Protein AF-A0A1A9BT74-F1 (afdb_monomer_lite)

Structure (mmCIF, N/CA/C/O backbone):
data_AF-A0A1A9BT74-F1
#
_entry.id   AF-A0A1A9BT74-F1
#
loop_
_atom_site.group_PDB
_atom_site.id
_atom_site.type_symbol
_atom_site.label_atom_id
_atom_site.label_alt_id
_atom_site.label_comp_id
_atom_site.label_asym_id
_atom_site.label_entity_id
_atom_site.label_seq_id
_atom_site.pdbx_PDB_ins_code
_atom_site.Cartn_x
_atom_site.Cartn_y
_atom_site.Cartn_z
_atom_site.occupancy
_atom_site.B_iso_or_equiv
_atom_site.auth_seq_id
_atom_site.auth_comp_id
_atom_site.auth_asym_id
_atom_site.auth_atom_id
_atom_site.pdbx_PDB_model_num
ATOM 1 N N . MET A 1 1 ? -48.897 45.888 17.107 1.00 48.41 1 MET A N 1
ATOM 2 C CA . MET A 1 1 ? -48.616 45.021 15.940 1.00 48.41 1 MET A CA 1
ATOM 3 C C . MET A 1 1 ? -47.109 44.981 15.714 1.00 48.41 1 MET A C 1
ATOM 5 O O . MET A 1 1 ? -46.531 45.977 15.301 1.00 48.41 1 MET A O 1
ATOM 9 N N . SER A 1 2 ? -46.482 43.868 16.101 1.00 49.19 2 SER A N 1
ATOM 10 C CA . SER A 1 2 ? -45.033 43.636 16.131 1.00 49.19 2 SER A CA 1
ATOM 11 C C . SER A 1 2 ? -44.426 43.439 14.742 1.00 49.19 2 SER A C 1
ATOM 13 O O . SER A 1 2 ? -44.947 42.649 13.959 1.00 49.19 2 SER A O 1
ATOM 15 N N . ARG A 1 3 ? -43.262 44.041 14.478 1.00 54.03 3 ARG A N 1
ATOM 16 C CA . ARG A 1 3 ? -42.304 43.527 13.486 1.00 54.03 3 ARG A CA 1
ATOM 17 C C . ARG A 1 3 ? -41.059 43.088 14.254 1.00 54.03 3 ARG A C 1
ATOM 19 O O . ARG A 1 3 ? -40.423 43.908 14.907 1.00 54.03 3 ARG A O 1
ATOM 26 N N . LYS A 1 4 ? -40.806 41.777 14.273 1.00 52.91 4 LYS A N 1
ATOM 27 C CA . LYS A 1 4 ? -39.646 41.156 14.929 1.00 52.91 4 LYS A CA 1
ATOM 28 C C . LYS A 1 4 ? -38.354 41.568 14.202 1.00 52.91 4 LYS A C 1
ATOM 30 O O . LYS A 1 4 ? -38.392 41.662 12.977 1.00 52.91 4 LYS A O 1
ATOM 35 N N . PRO A 1 5 ? -37.226 41.756 14.905 1.00 53.81 5 PRO A N 1
ATOM 36 C CA . PRO A 1 5 ? -35.928 41.860 14.256 1.00 53.81 5 PRO A CA 1
ATOM 37 C C . PRO A 1 5 ? -35.511 40.489 13.703 1.00 53.81 5 PRO A C 1
ATOM 39 O O . PRO A 1 5 ? -35.579 39.474 14.398 1.00 53.81 5 PRO A O 1
ATOM 42 N N . THR A 1 6 ? -35.125 40.480 12.431 1.00 55.34 6 THR A N 1
ATOM 43 C CA . THR A 1 6 ? -34.521 39.358 11.710 1.00 55.34 6 THR A CA 1
ATOM 44 C C . THR A 1 6 ? -33.197 38.991 12.369 1.00 55.34 6 THR A C 1
ATOM 46 O O . THR A 1 6 ? -32.269 39.794 12.378 1.00 55.34 6 THR A O 1
ATOM 49 N N . THR A 1 7 ? -33.092 37.788 12.926 1.00 58.53 7 THR A N 1
ATOM 50 C CA . THR A 1 7 ? -31.807 37.223 13.336 1.00 58.53 7 THR A CA 1
ATOM 51 C C . THR A 1 7 ? -31.018 36.885 12.072 1.00 58.53 7 THR A C 1
ATOM 53 O O . THR A 1 7 ? -31.356 35.936 11.365 1.00 58.53 7 THR A O 1
ATOM 56 N N . GLU A 1 8 ? -29.980 37.668 11.772 1.00 53.41 8 GLU A N 1
ATOM 57 C CA . GLU A 1 8 ? -28.900 37.248 10.880 1.00 53.41 8 GLU A CA 1
ATOM 58 C C . GLU A 1 8 ? -28.293 35.966 11.450 1.00 53.41 8 GLU A C 1
ATOM 60 O O . GLU A 1 8 ? -27.660 35.949 12.506 1.00 53.41 8 GLU A O 1
ATOM 65 N N . GLN A 1 9 ? -28.552 34.857 10.769 1.00 55.44 9 GLN A N 1
ATOM 66 C CA . GLN A 1 9 ? -27.955 33.578 11.092 1.00 55.44 9 GLN A CA 1
ATOM 67 C C . GLN A 1 9 ? -26.581 33.536 10.415 1.00 55.44 9 GLN A C 1
ATOM 69 O O . GLN A 1 9 ? -26.446 33.132 9.263 1.00 55.44 9 GLN A O 1
ATOM 74 N N . THR A 1 10 ? -25.558 34.013 11.125 1.00 48.34 10 THR A N 1
ATOM 75 C CA . THR A 1 10 ? -24.150 33.806 10.765 1.00 48.34 10 THR A CA 1
ATOM 76 C C . THR A 1 10 ? -23.905 32.300 10.643 1.00 48.34 10 THR A C 1
ATOM 78 O O . THR A 1 10 ? -24.198 31.579 11.603 1.00 48.34 10 THR A O 1
ATOM 81 N N . PRO A 1 11 ? -23.384 31.777 9.516 1.00 49.69 11 PRO A N 1
ATOM 82 C CA . PRO A 1 11 ? -23.082 30.359 9.419 1.00 49.69 11 PRO A CA 1
ATOM 83 C C . PRO A 1 11 ? -22.019 30.032 10.467 1.00 49.69 11 PRO A C 1
ATOM 85 O O . PRO A 1 11 ? -20.908 30.568 10.440 1.00 49.69 11 PRO A O 1
ATOM 88 N N . ALA A 1 12 ? -22.393 29.180 11.421 1.00 55.03 12 ALA A N 1
ATOM 89 C CA . ALA A 1 12 ? -21.491 28.650 12.423 1.00 55.03 12 ALA A CA 1
ATOM 90 C C . ALA A 1 12 ? -20.313 27.996 11.696 1.00 55.03 12 ALA A C 1
ATOM 92 O O . ALA A 1 12 ? -20.445 26.956 11.049 1.00 55.03 12 ALA A O 1
ATOM 93 N N . ARG A 1 13 ? -19.155 28.650 11.764 1.00 57.00 13 ARG A N 1
ATOM 94 C CA . ARG A 1 13 ? -17.886 28.100 11.306 1.00 57.00 13 ARG A CA 1
ATOM 95 C C . ARG A 1 13 ? -17.669 26.835 12.129 1.00 57.00 13 ARG A C 1
ATOM 97 O O . ARG A 1 13 ? -17.495 26.930 13.341 1.00 57.00 13 ARG A O 1
ATOM 104 N N . VAL A 1 14 ? -17.759 25.670 11.489 1.00 52.78 14 VAL A N 1
ATOM 105 C CA . VAL A 1 14 ? -17.538 24.370 12.128 1.00 52.78 14 VAL A CA 1
ATOM 106 C C . VAL A 1 14 ? -16.113 24.371 12.673 1.00 52.78 14 VAL A C 1
ATOM 108 O O . VAL A 1 14 ? -15.141 24.199 11.939 1.00 52.78 14 VAL A O 1
ATOM 111 N N . ALA A 1 15 ? -15.985 24.671 13.960 1.00 50.88 15 ALA A N 1
ATOM 112 C CA . ALA A 1 15 ? -14.739 24.566 14.681 1.00 50.88 15 ALA A CA 1
ATOM 113 C C . ALA A 1 15 ? -14.403 23.076 14.811 1.00 50.88 15 ALA A C 1
ATOM 115 O O . ALA A 1 15 ? -15.161 22.318 15.408 1.00 50.88 15 ALA A O 1
ATOM 116 N N . GLY A 1 16 ? -13.260 22.671 14.255 1.00 48.03 16 GLY A N 1
ATOM 117 C CA . GLY A 1 16 ? -12.562 21.464 14.695 1.00 48.03 16 GLY A CA 1
ATOM 118 C C . GLY A 1 16 ? -13.024 20.132 14.107 1.00 48.03 16 GLY A C 1
ATOM 119 O O . GLY A 1 16 ? -13.136 19.161 14.848 1.00 48.03 16 GLY A O 1
ATOM 120 N N . ALA A 1 17 ? -13.201 20.021 12.788 1.00 52.03 17 ALA A N 1
ATOM 121 C CA . ALA A 1 17 ? -13.021 18.707 12.173 1.00 52.03 17 ALA A CA 1
ATOM 122 C C . ALA A 1 17 ? -11.516 18.393 12.197 1.00 52.03 17 ALA A C 1
ATOM 124 O O . ALA A 1 17 ? -10.761 18.933 11.384 1.00 52.03 17 ALA A O 1
ATOM 125 N N . LEU A 1 18 ? -11.064 17.582 13.163 1.00 53.25 18 LEU A N 1
ATOM 126 C CA . LEU A 1 18 ? -9.736 16.975 13.076 1.00 53.25 18 LEU A CA 1
ATOM 127 C C . LEU A 1 18 ? -9.623 16.321 11.687 1.00 53.25 18 LEU A C 1
ATOM 129 O O . LEU A 1 18 ? -10.578 15.656 11.268 1.00 53.25 18 LEU A O 1
ATOM 133 N N . PRO A 1 19 ? -8.503 16.497 10.959 1.00 61.69 19 PRO A N 1
ATOM 134 C CA . PRO A 1 19 ? -8.284 15.720 9.750 1.00 61.69 19 PRO A CA 1
ATOM 135 C C . PRO A 1 19 ? -8.451 14.235 10.101 1.00 61.69 19 PRO A C 1
ATOM 137 O O . PRO A 1 19 ? -8.054 13.838 11.204 1.00 61.69 19 PRO A O 1
ATOM 140 N N . PRO A 1 20 ? -9.067 13.426 9.220 1.00 62.38 20 PRO A N 1
ATOM 141 C CA . PRO A 1 20 ? -9.260 12.009 9.493 1.00 62.38 20 PRO A CA 1
ATOM 142 C C . PRO A 1 20 ? -7.917 11.410 9.904 1.00 62.38 20 PRO A C 1
ATOM 144 O O . PRO A 1 20 ? -6.902 11.671 9.248 1.00 62.38 20 PRO A O 1
ATOM 147 N N . ALA A 1 21 ? -7.905 10.680 11.022 1.00 68.50 21 ALA A N 1
ATOM 148 C CA . ALA A 1 21 ? -6.704 10.020 11.502 1.00 68.50 21 ALA A CA 1
ATOM 149 C C . ALA A 1 21 ? -6.182 9.135 10.367 1.00 68.50 21 ALA A C 1
ATOM 151 O O . ALA A 1 21 ? -6.860 8.199 9.952 1.00 68.50 21 ALA A O 1
ATOM 152 N N . VAL A 1 22 ? -5.021 9.488 9.812 1.00 71.56 22 VAL A N 1
ATOM 153 C CA . VAL A 1 22 ? -4.400 8.702 8.747 1.00 71.56 22 VAL A CA 1
ATOM 154 C C . VAL A 1 22 ? -4.008 7.374 9.372 1.00 71.56 22 VAL A C 1
ATOM 156 O O . VAL A 1 22 ? -3.142 7.334 10.246 1.00 71.56 22 VAL A O 1
ATOM 159 N N . THR A 1 23 ? -4.679 6.303 8.963 1.00 82.44 23 THR A N 1
ATOM 160 C CA . THR A 1 23 ? -4.408 4.970 9.495 1.00 82.44 23 THR A CA 1
ATOM 161 C C . THR A 1 23 ? -3.150 4.384 8.851 1.00 82.44 23 THR A C 1
ATOM 163 O O . THR A 1 23 ? -2.708 4.801 7.772 1.00 82.44 23 THR A O 1
ATOM 166 N N . GLU A 1 24 ? -2.551 3.384 9.494 1.00 78.75 24 GLU A N 1
ATOM 167 C CA . GLU A 1 24 ? -1.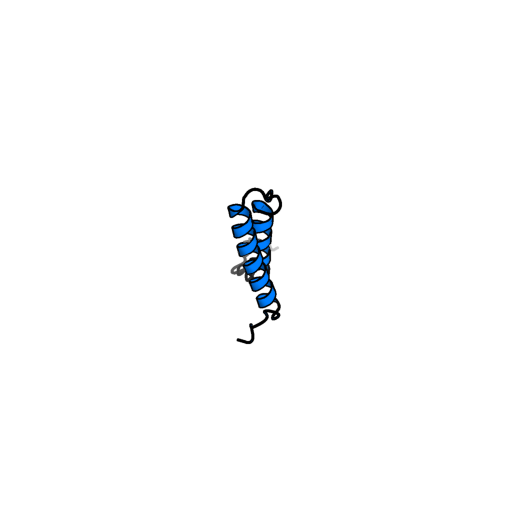449 2.620 8.895 1.00 78.75 24 GLU A CA 1
ATOM 168 C C . GLU A 1 24 ? -1.883 1.954 7.576 1.00 78.75 24 GLU A C 1
ATOM 170 O O . GLU A 1 24 ? -1.111 1.915 6.617 1.00 78.75 24 GLU A O 1
ATOM 175 N N . LEU A 1 25 ? -3.152 1.539 7.484 1.00 78.25 25 LEU A N 1
ATOM 176 C CA . LEU A 1 25 ? -3.763 1.012 6.265 1.00 78.25 25 LEU A CA 1
ATOM 177 C C . LEU A 1 25 ? -3.827 2.063 5.143 1.00 78.25 25 LEU A C 1
ATOM 179 O O . LEU A 1 25 ? -3.435 1.772 4.012 1.00 78.25 25 LEU A O 1
ATOM 183 N N . ASP A 1 26 ? -4.242 3.299 5.443 1.00 81.56 26 ASP A N 1
ATOM 184 C CA . ASP A 1 26 ? -4.236 4.398 4.463 1.00 81.56 26 ASP A CA 1
ATOM 185 C C . ASP A 1 26 ? -2.822 4.678 3.943 1.00 81.56 26 ASP A C 1
ATOM 187 O O . ASP A 1 26 ? -2.617 4.958 2.757 1.00 81.56 26 ASP A O 1
ATOM 191 N N . THR A 1 27 ? -1.829 4.584 4.830 1.00 82.81 27 THR A N 1
ATOM 192 C CA . THR A 1 27 ? -0.416 4.745 4.474 1.00 82.81 27 THR A CA 1
ATOM 193 C C . THR A 1 27 ? 0.044 3.612 3.559 1.00 82.81 27 THR A C 1
ATOM 195 O O . THR A 1 27 ? 0.607 3.884 2.495 1.00 82.81 27 THR A O 1
ATOM 198 N N . ALA A 1 28 ? -0.259 2.359 3.905 1.00 78.94 28 ALA A N 1
ATOM 199 C CA . ALA A 1 28 ? 0.073 1.192 3.091 1.00 78.94 28 ALA A CA 1
ATOM 200 C C . ALA A 1 28 ? -0.547 1.277 1.682 1.00 78.94 28 ALA A C 1
ATOM 202 O O . ALA A 1 28 ? 0.151 1.070 0.685 1.00 78.94 28 ALA A O 1
ATOM 203 N N . ILE A 1 29 ? -1.819 1.685 1.574 1.00 83.19 29 ILE A N 1
ATOM 204 C CA . ILE A 1 29 ? -2.510 1.877 0.287 1.00 83.19 29 ILE A CA 1
ATOM 205 C C . ILE A 1 29 ? -1.812 2.952 -0.561 1.00 83.19 29 ILE A C 1
ATOM 207 O O . ILE A 1 29 ? -1.584 2.744 -1.756 1.00 83.19 29 ILE A O 1
ATOM 211 N N . ARG A 1 30 ? -1.417 4.088 0.030 1.00 84.12 30 ARG A N 1
ATOM 212 C CA . ARG A 1 30 ? -0.705 5.159 -0.697 1.00 84.12 30 ARG A CA 1
ATOM 213 C C . ARG A 1 30 ? 0.661 4.706 -1.208 1.00 84.12 30 ARG A C 1
ATOM 215 O O . ARG A 1 30 ? 1.032 5.056 -2.333 1.00 84.12 30 ARG A O 1
ATOM 222 N N . VAL A 1 31 ? 1.403 3.932 -0.411 1.00 82.56 31 VAL A N 1
ATOM 223 C CA . VAL A 1 31 ? 2.689 3.355 -0.836 1.00 82.56 31 VAL A CA 1
ATOM 224 C C . VAL A 1 31 ? 2.465 2.390 -2.001 1.00 82.56 31 VAL A C 1
ATOM 226 O O . VAL A 1 31 ? 3.116 2.548 -3.034 1.00 82.56 31 VAL A O 1
ATOM 229 N N . ALA A 1 32 ? 1.490 1.481 -1.904 1.00 78.38 32 ALA A N 1
ATOM 230 C CA . ALA A 1 32 ? 1.158 0.540 -2.976 1.00 78.38 32 ALA A CA 1
ATOM 231 C C . ALA A 1 32 ? 0.774 1.256 -4.286 1.00 78.38 32 ALA A C 1
ATOM 233 O O . ALA A 1 32 ? 1.301 0.935 -5.350 1.00 78.38 32 ALA A O 1
ATOM 234 N N . GLN A 1 33 ? -0.063 2.297 -4.219 1.00 84.00 33 GLN A N 1
ATOM 235 C CA . GLN A 1 33 ? -0.426 3.115 -5.384 1.00 84.00 33 GLN A CA 1
ATOM 236 C C . GLN A 1 33 ? 0.780 3.836 -6.003 1.00 84.00 33 GLN A C 1
ATOM 238 O O . GLN A 1 33 ? 0.865 3.991 -7.223 1.00 84.00 33 GLN A O 1
ATOM 243 N N . ARG A 1 34 ? 1.723 4.318 -5.185 1.00 83.44 34 ARG A N 1
ATOM 244 C CA . ARG A 1 34 ? 2.971 4.910 -5.687 1.00 83.44 34 ARG A CA 1
ATOM 245 C C . ARG A 1 34 ? 3.840 3.858 -6.374 1.00 83.44 34 ARG A C 1
ATOM 247 O O . ARG A 1 34 ? 4.360 4.143 -7.449 1.00 83.44 34 ARG A O 1
ATOM 254 N N . MET A 1 35 ? 3.956 2.665 -5.793 1.00 78.25 35 MET A N 1
ATOM 255 C CA . MET A 1 35 ? 4.724 1.567 -6.379 1.00 78.25 35 MET A CA 1
ATOM 256 C C . MET A 1 35 ? 4.130 1.108 -7.707 1.00 78.25 35 MET A C 1
ATOM 258 O O . MET A 1 35 ? 4.860 1.036 -8.68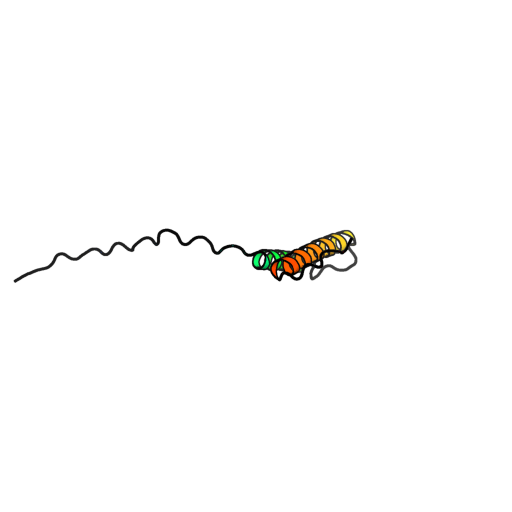5 1.00 78.25 35 MET A O 1
ATOM 262 N N . 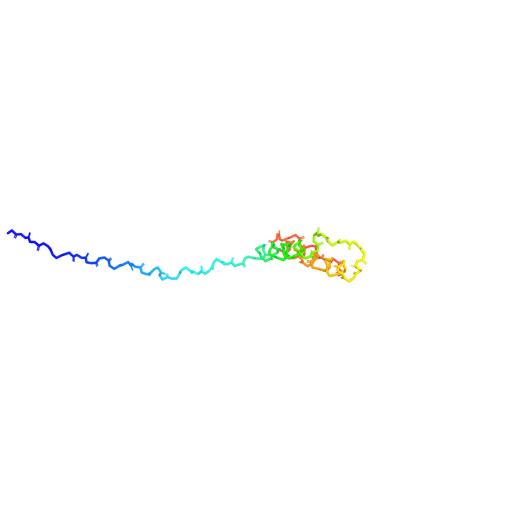LEU A 1 36 ? 2.814 0.911 -7.802 1.00 77.00 36 LEU A N 1
ATOM 263 C CA . LEU A 1 36 ? 2.161 0.542 -9.063 1.00 77.00 36 LEU A CA 1
ATOM 264 C C . LEU A 1 36 ? 2.350 1.602 -10.155 1.00 77.00 36 LEU A C 1
ATOM 266 O O . LEU A 1 36 ? 2.622 1.258 -11.299 1.00 77.00 36 LEU A O 1
ATOM 270 N N . ARG A 1 37 ? 2.275 2.893 -9.810 1.00 83.25 37 ARG A N 1
ATOM 271 C CA . ARG A 1 37 ? 2.484 3.976 -10.786 1.00 83.25 37 ARG A CA 1
ATOM 272 C C . ARG A 1 37 ? 3.912 4.071 -11.316 1.00 83.25 37 ARG A C 1
ATOM 274 O O . ARG A 1 37 ? 4.094 4.556 -12.424 1.00 83.25 37 ARG A O 1
ATOM 281 N N . HIS A 1 38 ? 4.917 3.707 -10.523 1.00 75.19 38 HIS A N 1
ATOM 282 C CA . HIS A 1 38 ? 6.323 3.815 -10.933 1.00 75.19 38 HIS A CA 1
ATOM 283 C C . HIS A 1 38 ? 6.897 2.501 -11.453 1.00 75.19 38 HIS A C 1
ATOM 285 O O . HIS A 1 38 ? 7.753 2.520 -12.329 1.00 75.19 38 HIS A O 1
ATOM 291 N N . TYR A 1 39 ? 6.415 1.380 -10.924 1.00 69.81 39 TYR A N 1
ATOM 292 C C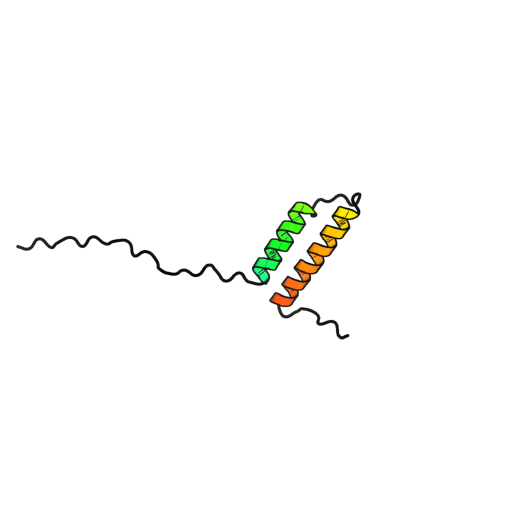A . TYR A 1 39 ? 6.990 0.061 -11.141 1.00 69.81 39 TYR A CA 1
ATOM 293 C C . TYR A 1 39 ? 6.009 -0.970 -11.704 1.00 69.81 39 TYR A C 1
ATOM 295 O O . TYR A 1 39 ? 6.442 -2.025 -12.149 1.00 69.81 39 TYR A O 1
ATOM 303 N N . GLY A 1 40 ? 4.702 -0.685 -11.735 1.00 68.94 40 GLY A N 1
ATOM 304 C CA . GLY A 1 40 ? 3.684 -1.637 -12.204 1.00 68.94 40 GLY A CA 1
ATOM 305 C C . GLY A 1 40 ? 3.773 -1.976 -13.695 1.00 68.94 40 GLY A C 1
ATOM 306 O O . GLY A 1 40 ? 3.195 -2.966 -14.129 1.00 68.94 40 GLY A O 1
ATOM 307 N N . THR A 1 41 ? 4.511 -1.178 -14.468 1.00 72.12 41 THR A N 1
ATOM 308 C CA . THR A 1 41 ? 4.769 -1.391 -15.899 1.00 72.12 41 THR A CA 1
ATOM 309 C C . THR A 1 41 ? 6.261 -1.498 -16.208 1.00 72.12 41 THR A C 1
ATOM 311 O O . THR A 1 41 ? 6.656 -1.311 -17.357 1.00 72.12 41 THR A O 1
ATOM 314 N N . VAL A 1 42 ? 7.112 -1.698 -15.194 1.00 62.19 42 VAL A N 1
ATOM 315 C CA . VAL A 1 42 ? 8.558 -1.765 -15.419 1.00 62.19 42 VAL A CA 1
ATOM 316 C C . VAL A 1 42 ? 8.880 -3.031 -16.188 1.00 62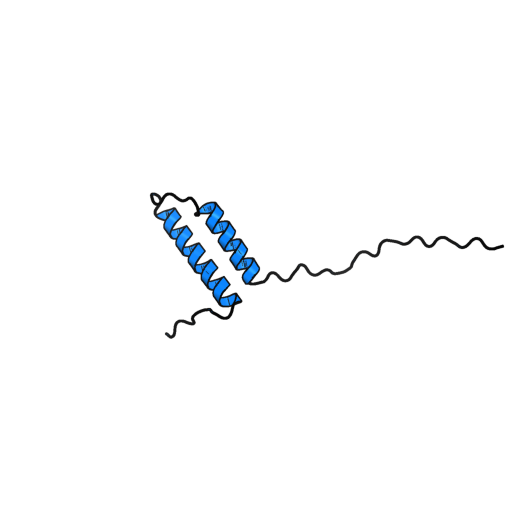.19 42 VAL A C 1
ATOM 318 O O . VAL A 1 42 ? 8.676 -4.142 -15.707 1.00 62.19 42 VAL A O 1
ATOM 321 N N . ASP A 1 43 ? 9.388 -2.827 -17.398 1.00 64.31 43 ASP A N 1
ATOM 322 C CA . ASP A 1 43 ? 10.055 -3.865 -18.159 1.00 64.31 43 ASP A CA 1
ATOM 323 C C . ASP A 1 43 ? 11.258 -4.372 -17.347 1.00 64.31 43 ASP A C 1
ATOM 325 O O . ASP A 1 43 ? 12.057 -3.584 -16.826 1.00 64.31 43 ASP A O 1
ATOM 329 N N . GLY A 1 44 ? 11.377 -5.694 -17.208 1.00 61.91 44 GLY A N 1
ATOM 330 C CA . GLY A 1 44 ? 12.373 -6.356 -16.354 1.00 61.91 44 GLY A CA 1
ATOM 331 C C . GLY A 1 44 ? 13.828 -6.126 -16.781 1.00 61.91 44 GLY A C 1
ATOM 332 O O . GLY A 1 44 ? 14.747 -6.602 -16.120 1.00 61.91 44 GLY A O 1
ATOM 333 N N . SER A 1 45 ? 14.046 -5.383 -17.867 1.00 70.62 45 SER A N 1
ATOM 334 C CA . SER A 1 45 ? 15.349 -4.984 -18.390 1.00 70.62 45 SER A CA 1
ATOM 335 C C . SER A 1 45 ? 16.102 -3.993 -17.490 1.00 70.62 45 SER A C 1
ATOM 337 O O . SER A 1 45 ? 17.326 -3.895 -17.588 1.00 70.62 45 SER A O 1
ATOM 339 N N . SER A 1 46 ? 15.417 -3.291 -16.575 1.00 74.50 46 SER A N 1
ATOM 340 C CA . SER A 1 46 ? 16.062 -2.402 -15.598 1.00 74.50 46 SER A CA 1
ATOM 341 C C . SER A 1 46 ? 16.161 -3.042 -14.213 1.00 74.50 46 SER A C 1
ATOM 343 O O . SER A 1 46 ? 15.259 -2.921 -13.380 1.00 74.50 46 SER A O 1
ATOM 345 N N . THR A 1 47 ? 17.312 -3.660 -13.930 1.00 78.94 47 THR A N 1
ATOM 346 C CA . THR A 1 47 ? 17.624 -4.258 -12.619 1.00 78.94 47 THR A CA 1
ATOM 347 C C . THR A 1 47 ? 17.447 -3.261 -11.475 1.00 78.94 47 THR A C 1
ATOM 349 O O . THR A 1 47 ? 16.915 -3.614 -10.430 1.00 78.94 47 THR A O 1
ATOM 352 N N 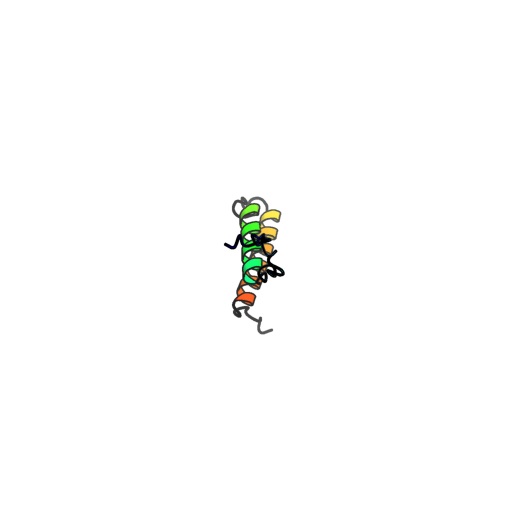. TYR A 1 48 ? 17.839 -1.996 -11.665 1.00 81.06 48 TYR A N 1
ATOM 353 C CA . TYR A 1 48 ? 17.666 -0.963 -10.641 1.00 81.06 48 TYR A CA 1
ATOM 354 C C . TYR A 1 48 ? 16.186 -0.700 -10.334 1.00 81.06 48 TYR A C 1
ATOM 356 O O . TYR A 1 48 ? 15.789 -0.702 -9.169 1.00 81.06 48 TYR A O 1
ATOM 364 N N . ALA A 1 49 ? 15.357 -0.520 -11.366 1.00 75.06 49 ALA A N 1
ATOM 365 C CA . ALA A 1 49 ? 13.929 -0.281 -11.181 1.00 75.06 49 ALA A CA 1
ATOM 366 C C . ALA A 1 49 ? 13.241 -1.483 -10.517 1.00 75.06 49 ALA A C 1
ATOM 368 O O . ALA A 1 49 ? 12.419 -1.294 -9.624 1.00 75.06 49 ALA A O 1
ATOM 369 N N . TYR A 1 50 ? 13.634 -2.705 -10.884 1.00 79.19 50 TYR A N 1
ATOM 370 C CA . TYR A 1 50 ? 13.137 -3.930 -10.261 1.00 79.19 50 TYR A CA 1
ATOM 371 C C . TYR A 1 50 ? 13.479 -4.010 -8.763 1.00 79.19 50 TYR A C 1
ATOM 373 O O . TYR A 1 50 ? 12.603 -4.282 -7.944 1.00 79.19 50 TYR A O 1
ATOM 381 N N . THR A 1 51 ? 14.722 -3.707 -8.372 1.00 83.81 51 THR A N 1
ATOM 382 C CA . THR A 1 51 ? 15.136 -3.743 -6.958 1.00 83.81 51 THR A CA 1
ATOM 383 C C . THR A 1 51 ? 14.389 -2.708 -6.117 1.00 83.81 51 THR A C 1
ATOM 385 O O . THR A 1 51 ? 13.952 -3.017 -5.007 1.00 83.81 51 THR A O 1
ATOM 388 N N . VAL A 1 52 ? 14.188 -1.491 -6.639 1.00 81.31 52 VAL A N 1
ATOM 389 C CA . VAL A 1 52 ? 13.433 -0.457 -5.913 1.00 81.31 52 VAL A CA 1
ATOM 390 C C . VAL A 1 52 ? 11.944 -0.810 -5.829 1.00 81.31 52 VAL A C 1
ATOM 392 O O . VAL A 1 52 ? 11.343 -0.632 -4.768 1.00 81.31 52 VAL A O 1
ATOM 395 N N . ALA A 1 53 ? 11.362 -1.365 -6.897 1.00 80.44 53 ALA A N 1
ATOM 396 C CA . ALA A 1 53 ? 9.994 -1.882 -6.891 1.00 80.44 53 ALA A CA 1
ATOM 397 C C . ALA A 1 53 ? 9.793 -2.940 -5.806 1.00 80.44 53 ALA A C 1
ATOM 399 O O . ALA A 1 53 ? 8.836 -2.875 -5.034 1.00 80.44 53 ALA A O 1
ATOM 400 N N . HIS A 1 54 ? 10.722 -3.896 -5.740 1.00 82.00 54 HIS A N 1
ATOM 401 C CA . HIS A 1 54 ? 10.677 -4.991 -4.787 1.00 82.00 54 HIS A CA 1
ATOM 402 C C . HIS A 1 54 ? 10.783 -4.482 -3.345 1.00 82.00 54 HIS A C 1
ATOM 404 O O . HIS A 1 54 ? 9.938 -4.816 -2.520 1.00 82.00 54 HIS A O 1
ATOM 410 N N . GLY A 1 55 ? 11.752 -3.607 -3.048 1.00 83.38 55 GLY A N 1
ATOM 411 C CA . GLY A 1 55 ? 11.903 -3.023 -1.711 1.00 83.38 55 GLY A CA 1
ATOM 412 C C . GLY A 1 55 ? 10.671 -2.227 -1.268 1.00 83.38 55 GLY A C 1
ATOM 413 O O . GLY A 1 55 ? 10.181 -2.404 -0.154 1.00 83.38 55 GLY A O 1
ATOM 414 N N . GLY A 1 56 ? 10.117 -1.397 -2.155 1.00 82.19 56 GLY A N 1
ATOM 415 C CA . GLY A 1 56 ? 8.913 -0.629 -1.845 1.00 82.19 56 GLY A CA 1
ATOM 416 C C . GLY A 1 56 ? 7.658 -1.491 -1.667 1.00 82.19 56 GLY A C 1
ATOM 417 O O . GLY A 1 56 ? 6.816 -1.165 -0.830 1.00 82.19 56 GLY A O 1
ATOM 418 N N . LEU A 1 57 ? 7.536 -2.602 -2.402 1.00 82.38 57 LEU A N 1
ATOM 419 C CA . LEU A 1 57 ? 6.454 -3.573 -2.218 1.00 82.38 57 LEU A CA 1
ATOM 420 C C . LEU A 1 57 ? 6.575 -4.309 -0.877 1.00 82.38 57 LEU A C 1
ATOM 422 O O . LEU A 1 57 ? 5.576 -4.447 -0.172 1.00 82.38 57 LEU A O 1
ATOM 426 N N . THR A 1 58 ? 7.783 -4.739 -0.507 1.00 84.25 58 THR A N 1
ATOM 427 C CA . THR A 1 58 ? 8.047 -5.409 0.774 1.00 84.25 58 THR A CA 1
ATOM 428 C C . THR A 1 58 ? 7.653 -4.526 1.958 1.00 84.25 58 THR A C 1
ATOM 430 O O . THR A 1 58 ? 6.928 -4.980 2.843 1.00 84.25 58 THR A O 1
ATOM 433 N N . GLU A 1 59 ? 8.037 -3.247 1.952 1.00 82.94 59 GLU A N 1
ATOM 434 C CA . GLU A 1 59 ? 7.660 -2.315 3.024 1.00 82.94 59 GLU A CA 1
ATOM 435 C C . GLU A 1 59 ? 6.152 -2.028 3.054 1.00 82.94 59 GLU A C 1
ATOM 437 O O . GLU A 1 59 ? 5.551 -1.971 4.128 1.00 82.94 59 GLU A O 1
ATOM 442 N N . ALA A 1 60 ? 5.502 -1.909 1.890 1.00 83.06 60 ALA A N 1
ATOM 443 C CA . ALA A 1 60 ? 4.050 -1.741 1.823 1.00 83.06 60 ALA A CA 1
ATOM 444 C C . ALA A 1 60 ? 3.304 -2.940 2.433 1.00 83.06 60 ALA A C 1
ATOM 446 O O . ALA A 1 60 ? 2.354 -2.753 3.194 1.00 83.06 60 ALA A O 1
ATOM 447 N N . LEU A 1 61 ? 3.752 -4.163 2.126 1.00 82.31 61 LEU A N 1
ATOM 448 C CA . LEU A 1 61 ? 3.204 -5.393 2.700 1.00 82.31 61 LEU A CA 1
ATOM 449 C C . LEU A 1 61 ? 3.441 -5.458 4.207 1.00 82.31 61 LEU A C 1
ATOM 451 O O . LEU A 1 61 ? 2.522 -5.794 4.948 1.00 82.31 61 LEU A O 1
ATOM 455 N N . ARG A 1 62 ? 4.632 -5.078 4.677 1.00 83.19 62 ARG A N 1
ATOM 456 C CA . ARG A 1 62 ? 4.949 -5.043 6.108 1.00 83.19 62 ARG A CA 1
ATOM 457 C C . ARG A 1 62 ? 4.022 -4.098 6.875 1.00 83.19 62 ARG A C 1
ATOM 459 O O . ARG A 1 62 ? 3.462 -4.493 7.894 1.00 83.19 62 ARG A O 1
ATOM 466 N N . LEU A 1 63 ? 3.818 -2.883 6.363 1.00 81.94 63 LEU A N 1
ATOM 467 C CA . LEU A 1 63 ? 2.900 -1.903 6.955 1.00 81.94 63 LEU A CA 1
ATOM 468 C C . LEU A 1 63 ? 1.449 -2.396 6.947 1.00 81.94 63 LEU A C 1
ATOM 470 O O . LEU A 1 63 ? 0.746 -2.226 7.938 1.00 81.94 63 LEU A O 1
ATOM 474 N N . LEU A 1 64 ? 1.009 -3.037 5.860 1.00 81.62 64 LEU A N 1
ATOM 475 C CA . LEU A 1 64 ? -0.333 -3.610 5.769 1.00 81.62 64 LEU A CA 1
ATOM 476 C C . LEU A 1 64 ? -0.539 -4.729 6.797 1.00 81.62 64 LEU A C 1
ATOM 478 O O . LEU A 1 64 ? -1.548 -4.750 7.495 1.00 81.62 64 LEU A O 1
ATOM 482 N N . LEU A 1 65 ? 0.425 -5.644 6.907 1.00 81.81 65 LEU A N 1
ATOM 483 C CA . LEU A 1 65 ? 0.377 -6.734 7.876 1.00 81.81 65 LEU A CA 1
ATOM 484 C C . LEU A 1 65 ? 0.389 -6.198 9.310 1.00 81.81 65 LEU A C 1
ATOM 486 O O . LEU A 1 65 ? -0.402 -6.663 10.124 1.00 81.81 65 LEU A O 1
ATOM 490 N N . ARG A 1 66 ? 1.204 -5.179 9.611 1.00 82.19 66 ARG A N 1
ATOM 491 C CA . ARG A 1 66 ? 1.193 -4.502 10.917 1.00 82.19 66 ARG A CA 1
ATOM 492 C C . ARG A 1 66 ? -0.167 -3.888 11.234 1.00 82.19 66 ARG A C 1
ATOM 494 O O . ARG A 1 66 ? -0.711 -4.165 12.299 1.00 82.19 66 ARG A O 1
ATOM 501 N N . ALA A 1 67 ? -0.742 -3.147 10.288 1.00 79.94 67 ALA A N 1
ATOM 502 C CA . ALA A 1 67 ? -2.054 -2.522 10.444 1.00 79.94 67 ALA A CA 1
ATOM 503 C C . ALA A 1 67 ? -3.170 -3.549 10.711 1.00 79.94 67 ALA A C 1
ATOM 505 O O . ALA A 1 67 ? -4.149 -3.249 11.390 1.00 79.94 67 ALA A O 1
ATOM 506 N N . LEU A 1 68 ? -3.021 -4.766 10.178 1.00 81.25 68 LEU A N 1
ATOM 507 C CA . LEU A 1 68 ? -3.950 -5.881 10.368 1.00 81.25 68 LEU A CA 1
ATOM 508 C C . LEU A 1 68 ? -3.617 -6.757 11.590 1.00 81.25 68 LEU A C 1
ATOM 510 O O . LEU A 1 68 ? -4.305 -7.749 11.821 1.00 81.25 68 LEU A O 1
ATOM 514 N N . GLY A 1 69 ? -2.569 -6.437 12.358 1.00 80.12 69 GLY A N 1
ATOM 515 C CA . GLY A 1 69 ? -2.094 -7.273 13.469 1.00 80.12 69 GLY A CA 1
ATOM 516 C C . GLY A 1 69 ? -1.549 -8.639 13.028 1.00 80.12 69 GLY A C 1
ATOM 517 O O . GLY A 1 69 ? -1.478 -9.565 13.829 1.00 80.12 69 GLY A O 1
ATOM 518 N N . ALA A 1 70 ? -1.187 -8.769 11.752 1.00 78.38 70 ALA A N 1
ATOM 519 C CA . ALA A 1 70 ? -0.748 -9.992 11.088 1.00 78.38 70 ALA A CA 1
ATOM 520 C C . ALA A 1 70 ? 0.740 -9.952 10.687 1.00 78.38 70 ALA A C 1
ATOM 522 O O . ALA A 1 70 ? 1.186 -10.790 9.902 1.00 78.38 70 ALA A O 1
ATOM 523 N N . GLU A 1 71 ? 1.513 -8.969 11.169 1.00 76.00 71 GLU A N 1
ATOM 524 C CA . GLU A 1 71 ? 2.962 -8.941 10.945 1.00 76.00 71 GLU A CA 1
ATOM 525 C C . GLU A 1 71 ? 3.568 -10.190 11.590 1.00 76.00 71 GLU A C 1
ATOM 527 O O . GLU A 1 71 ? 3.521 -10.357 12.809 1.00 76.00 71 GLU A O 1
ATOM 532 N N . ALA A 1 72 ? 4.118 -11.082 10.761 1.00 64.31 72 ALA A N 1
ATOM 533 C CA . ALA A 1 72 ? 4.928 -12.182 11.248 1.00 64.31 72 ALA A CA 1
ATOM 534 C C . ALA A 1 72 ? 6.130 -11.569 11.972 1.00 64.31 72 ALA A C 1
ATOM 536 O O . ALA A 1 72 ? 7.045 -11.028 11.349 1.00 64.31 72 ALA A O 1
ATOM 537 N N . VAL A 1 73 ? 6.094 -11.598 13.302 1.00 61.62 73 VAL A N 1
ATOM 538 C CA . VAL A 1 73 ? 7.283 -11.380 14.114 1.00 61.62 73 VAL A CA 1
ATOM 539 C C . VAL A 1 73 ? 8.172 -12.562 13.778 1.00 61.62 73 VAL A C 1
ATOM 541 O O . VAL A 1 73 ? 7.859 -13.681 14.180 1.00 61.62 73 VAL A O 1
ATOM 544 N N . ASP A 1 74 ? 9.206 -12.349 12.963 1.00 56.50 74 ASP A N 1
ATOM 545 C CA . ASP A 1 74 ? 10.236 -13.362 12.762 1.00 56.50 74 ASP A CA 1
ATOM 546 C C . ASP A 1 74 ? 10.643 -13.863 14.152 1.00 56.50 74 ASP A C 1
ATOM 548 O O . ASP A 1 74 ? 11.180 -13.104 14.963 1.00 56.50 74 ASP A O 1
ATOM 552 N N . ALA A 1 75 ? 10.315 -15.123 14.442 1.00 44.50 75 ALA A N 1
ATOM 553 C CA . ALA A 1 75 ? 10.794 -15.838 15.609 1.00 44.50 75 ALA A CA 1
ATOM 554 C C . ALA A 1 75 ? 12.296 -16.049 15.396 1.00 44.50 75 ALA A C 1
ATOM 556 O O . ALA A 1 75 ? 12.720 -17.058 14.835 1.00 44.50 75 ALA A O 1
ATOM 557 N N . ARG A 1 76 ? 13.081 -15.028 15.733 1.00 43.09 76 ARG A N 1
ATOM 558 C CA . ARG A 1 76 ? 14.538 -15.084 15.773 1.00 43.09 76 ARG A CA 1
ATOM 559 C C . ARG A 1 76 ? 15.013 -15.334 17.189 1.00 43.09 76 ARG A C 1
ATOM 561 O O . ARG A 1 76 ? 14.494 -14.659 18.104 1.00 43.09 76 ARG A O 1
#

Secondary structure (DSSP, 8-state):
-----------------PPP---HHHHHHHHHHHHHHHHTT--TT-HHHHHHHHHHHHHHHHHHHHHTT-------

Foldseek 3Di:
DDDDDDPPPDPPPPPDPDDPDCALLNVLVVLVVVLCVQQVPDDVPDPPSVVVSVVSNVVSVQSNCVSVVNRPPPPD

pLDDT: mean 70.36, std 12.95, range [43.09, 84.25]

Sequence (76 aa):
MSRKPTTEQTPARVAGALPPAVTELDTAIRVAQRMLRHYGTVDGSSTYAYTVAHGGLTEALRLLLRALGAEAVDAR

Radius of gyration: 24.8 Å; chains: 1; bounding box: 66×61×34 Å